Protein AF-A0A818GRH5-F1 (afdb_monomer_lite)

Sequence (156 aa):
MLREEGGYEYKKAIVNTIISIVEENPEAKEAGLAHLCEFIEDCEHTSLATRILHLLGREGPRTTTPAKYIRYIYNRVILENAPVRADKILFQFTFVFIKLLPNILVFLHRTTFDQYDEVRDGATFYYQLLKHSDKALNSAYILNSMNVSLYKGSNN

Foldseek 3Di:
DPPPPVVVVVVVVVLVVLLVCLVPPVVCVVVSLVVLLVCLLPDPDPVSNVVNLLVLLVCLVVDPCNVVSVVSNLNNLVPDDPVSSLVSLLNSLLSDDPVCLVVNLVSLVVQCPDPDPSSNVSSVVSNVQSVVPPPVSSNVVSVVSVVVVPPDPPDD

Secondary structure (DSSP, 8-state):
--SSHHHHHHHHHHHHHHHHHHHH-TTTHHHHHHHHHHHHHT---HHHHHHHHHHHHHHGGGSS-HHHHHHHHHHHHHTS-HHHHHHHHHHHHTT--GGGHHHHHHHHHHHTT-SSHHHHHHHHHHHHHHHT--HHHHHHHHHHHTTTTTS-----

Structure (mmCIF, N/CA/C/O backbone):
data_AF-A0A818GRH5-F1
#
_entry.id   AF-A0A818GRH5-F1
#
loop_
_atom_site.group_PDB
_atom_site.id
_atom_site.type_symbol
_atom_site.label_atom_id
_atom_site.label_alt_id
_atom_site.label_comp_id
_atom_site.label_asym_id
_atom_site.label_entity_id
_atom_site.label_seq_id
_atom_site.pdbx_PDB_ins_code
_atom_site.Cartn_x
_atom_site.Cartn_y
_atom_site.Cartn_z
_atom_site.occupancy
_atom_site.B_iso_or_equiv
_atom_site.auth_seq_id
_atom_site.auth_comp_id
_atom_site.auth_asym_id
_atom_site.auth_atom_id
_atom_site.pdbx_PDB_model_num
ATOM 1 N N . MET A 1 1 ? -3.799 -29.798 -15.503 1.00 43.66 1 MET A N 1
ATOM 2 C CA . MET A 1 1 ? -4.170 -28.501 -16.105 1.00 43.66 1 MET A CA 1
ATOM 3 C C . MET A 1 1 ? -5.472 -27.966 -15.479 1.00 43.66 1 MET A C 1
ATOM 5 O O . MET A 1 1 ? -6.422 -27.688 -16.182 1.00 43.66 1 MET A O 1
ATOM 9 N N . LEU A 1 2 ? -5.519 -27.848 -14.141 1.00 42.50 2 LEU A N 1
ATOM 10 C CA . LEU A 1 2 ? -6.660 -27.340 -13.339 1.00 42.50 2 LEU A CA 1
ATOM 11 C C . LEU A 1 2 ? -6.175 -26.423 -12.190 1.00 42.50 2 LEU A C 1
ATOM 13 O O . LEU A 1 2 ? -6.890 -26.192 -11.223 1.00 42.50 2 LEU A O 1
ATOM 17 N N . ARG A 1 3 ? -4.912 -25.972 -12.233 1.00 53.25 3 ARG A N 1
ATOM 18 C CA . ARG A 1 3 ? -4.250 -25.341 -11.079 1.00 53.25 3 ARG A CA 1
ATOM 19 C C . ARG A 1 3 ? -4.248 -23.812 -11.090 1.00 53.25 3 ARG A C 1
ATOM 21 O O . ARG A 1 3 ? -4.030 -23.247 -10.030 1.00 53.25 3 ARG A O 1
ATOM 28 N N . GLU A 1 4 ? -4.522 -23.153 -12.215 1.00 54.81 4 GLU A N 1
ATOM 29 C CA . GLU A 1 4 ? -4.290 -21.701 -12.315 1.00 54.81 4 GLU A CA 1
ATOM 30 C C . GLU A 1 4 ? -5.570 -20.857 -12.418 1.00 54.81 4 GLU A C 1
ATOM 32 O O . GLU A 1 4 ? -5.660 -19.824 -11.762 1.00 54.81 4 GLU A O 1
ATOM 37 N N . GLU A 1 5 ? -6.614 -21.309 -13.121 1.00 51.78 5 GLU A N 1
ATOM 38 C CA . GLU A 1 5 ? -7.819 -20.478 -13.322 1.00 51.78 5 GLU A CA 1
ATOM 39 C C . GLU A 1 5 ? -8.780 -20.456 -12.117 1.00 51.78 5 GLU A C 1
ATOM 41 O O . GLU A 1 5 ? -9.392 -19.428 -11.832 1.00 51.78 5 GLU A O 1
ATOM 46 N N . GLY A 1 6 ? -8.880 -21.545 -11.344 1.00 60.69 6 GLY A N 1
ATOM 47 C CA . GLY A 1 6 ? -9.764 -21.597 -10.166 1.00 60.69 6 GLY A CA 1
ATOM 48 C C . GLY A 1 6 ? -9.215 -20.868 -8.934 1.00 60.69 6 GLY A C 1
ATOM 49 O O . GLY A 1 6 ? -9.979 -20.379 -8.102 1.00 60.69 6 GLY A O 1
ATOM 50 N N . GLY A 1 7 ? -7.888 -20.769 -8.817 1.00 79.69 7 GLY A N 1
ATOM 51 C CA . GLY A 1 7 ? -7.232 -20.143 -7.668 1.00 79.69 7 GLY A CA 1
ATOM 52 C C . GLY A 1 7 ? -7.423 -18.629 -7.638 1.00 79.69 7 GLY A C 1
ATOM 53 O O . GLY A 1 7 ? -7.678 -18.068 -6.572 1.00 79.69 7 GLY A O 1
ATOM 54 N N . TYR A 1 8 ? -7.355 -17.976 -8.802 1.00 86.94 8 TYR A N 1
ATOM 55 C CA . TYR A 1 8 ? -7.490 -16.526 -8.895 1.00 86.94 8 TYR A CA 1
ATOM 56 C C . TYR A 1 8 ? -8.889 -16.048 -8.498 1.00 86.94 8 TYR A C 1
ATOM 58 O O . TYR A 1 8 ? -9.004 -15.213 -7.604 1.00 86.94 8 TYR A O 1
ATOM 66 N N . GLU A 1 9 ? -9.952 -16.580 -9.112 1.00 89.56 9 GLU A N 1
ATOM 67 C CA . GLU A 1 9 ? -11.321 -16.127 -8.819 1.00 89.56 9 GLU A CA 1
ATOM 68 C C . GLU A 1 9 ? -11.731 -16.436 -7.373 1.00 89.56 9 GLU A C 1
ATOM 70 O O . GLU A 1 9 ? -12.376 -15.611 -6.726 1.00 89.56 9 GLU A O 1
ATOM 75 N N . TYR A 1 10 ? -11.270 -17.558 -6.811 1.00 89.56 10 TYR A N 1
ATOM 76 C CA . TYR A 1 10 ? -11.466 -17.869 -5.395 1.00 89.56 10 TYR A CA 1
ATOM 77 C C . TYR A 1 10 ? -10.757 -16.864 -4.472 1.00 89.56 10 TYR A C 1
ATOM 79 O O . TYR A 1 10 ? -11.380 -16.274 -3.587 1.00 89.56 10 TYR A O 1
ATOM 87 N N . LYS A 1 11 ? -9.463 -16.600 -4.705 1.00 91.38 11 LYS A N 1
ATOM 88 C CA . LYS A 1 11 ? -8.690 -15.601 -3.946 1.00 91.38 11 LYS A CA 1
ATOM 89 C C . LYS A 1 11 ? -9.289 -14.200 -4.087 1.00 91.38 11 LYS A C 1
ATOM 91 O O . LYS A 1 11 ? -9.385 -13.462 -3.111 1.00 91.38 11 LYS A O 1
ATOM 96 N N . LYS A 1 12 ? -9.730 -13.838 -5.289 1.00 93.31 12 LYS A N 1
ATOM 97 C CA . LYS A 1 12 ? -10.398 -12.569 -5.590 1.00 93.31 12 LYS A CA 1
ATOM 98 C C . LYS A 1 12 ? -11.710 -12.428 -4.829 1.00 93.31 12 LYS A C 1
ATOM 100 O O . LYS A 1 12 ? -11.963 -11.351 -4.296 1.00 93.31 12 LYS A O 1
ATOM 105 N N . ALA A 1 13 ? -12.516 -13.487 -4.745 1.00 94.06 13 ALA A N 1
ATOM 106 C CA . ALA A 1 13 ? -13.733 -13.486 -3.941 1.00 94.06 13 ALA A CA 1
ATOM 107 C C . ALA A 1 13 ? -13.415 -13.216 -2.463 1.00 94.06 13 ALA A C 1
ATOM 109 O O . ALA A 1 13 ? -13.996 -12.301 -1.890 1.00 94.06 13 ALA A O 1
ATOM 110 N N . ILE A 1 14 ? -12.422 -13.909 -1.889 1.00 92.75 14 ILE A N 1
ATOM 111 C CA . ILE A 1 14 ? -11.974 -13.684 -0.502 1.00 92.75 14 ILE A CA 1
ATOM 112 C C . ILE A 1 14 ? -11.548 -12.230 -0.288 1.00 92.75 14 ILE A C 1
ATOM 114 O O . ILE A 1 14 ? -12.037 -11.570 0.627 1.00 92.75 14 ILE A O 1
ATOM 118 N N . VAL A 1 15 ? -10.657 -11.717 -1.142 1.00 94.38 15 VAL A N 1
ATOM 119 C CA . VAL A 1 15 ? -10.154 -10.341 -1.033 1.00 94.38 15 VAL A CA 1
ATOM 120 C C . VAL A 1 15 ? -11.305 -9.343 -1.116 1.00 94.38 15 VAL A C 1
ATOM 122 O O . VAL A 1 15 ? -11.388 -8.449 -0.281 1.00 94.38 15 VAL A O 1
ATOM 125 N N . ASN A 1 16 ? -12.224 -9.508 -2.069 1.00 94.12 16 ASN A N 1
ATOM 126 C CA . ASN A 1 16 ? -13.378 -8.622 -2.204 1.00 94.12 16 ASN A CA 1
ATOM 127 C C . ASN A 1 16 ? -14.276 -8.661 -0.966 1.00 94.12 16 ASN A C 1
ATOM 129 O O . ASN A 1 16 ? -14.673 -7.606 -0.486 1.00 94.12 16 ASN A O 1
ATOM 133 N N . THR A 1 17 ? -14.551 -9.847 -0.422 1.00 95.44 17 THR A N 1
ATOM 134 C CA . THR A 1 17 ? -15.355 -9.991 0.795 1.00 95.44 17 THR A CA 1
ATOM 135 C C . THR A 1 17 ? -14.695 -9.305 1.990 1.00 95.44 17 THR A C 1
ATOM 137 O O . THR A 1 17 ? -15.367 -8.567 2.705 1.00 95.44 17 THR A O 1
ATOM 140 N N . ILE A 1 18 ? -13.385 -9.484 2.194 1.00 95.38 18 ILE A N 1
ATOM 141 C CA . ILE A 1 18 ? -12.669 -8.817 3.293 1.00 95.38 18 ILE A CA 1
ATOM 142 C C . ILE A 1 18 ? -12.690 -7.296 3.108 1.00 95.38 18 ILE A C 1
ATOM 144 O O . ILE A 1 18 ? -12.929 -6.575 4.074 1.00 95.38 18 ILE A O 1
ATOM 148 N N . ILE A 1 19 ? -12.484 -6.802 1.881 1.00 93.44 19 ILE A N 1
ATOM 149 C CA . ILE A 1 19 ? -12.569 -5.366 1.576 1.00 93.44 19 ILE A CA 1
ATOM 150 C C . ILE A 1 19 ? -13.957 -4.825 1.945 1.00 93.44 19 ILE A C 1
ATOM 152 O O . ILE A 1 19 ? -14.029 -3.843 2.679 1.00 93.44 19 ILE A O 1
ATOM 156 N N . SER A 1 20 ? -15.038 -5.484 1.515 1.00 94.56 20 SER A N 1
ATOM 157 C CA . SER A 1 20 ? -16.408 -5.073 1.852 1.00 94.56 20 SER A CA 1
ATOM 158 C C . SER A 1 20 ? -16.639 -5.026 3.365 1.00 94.56 20 SER A C 1
ATOM 160 O O . SER A 1 20 ? -17.156 -4.037 3.874 1.00 94.56 20 SER A O 1
ATOM 162 N N . ILE A 1 21 ? -16.172 -6.035 4.109 1.00 94.19 21 ILE A N 1
ATOM 163 C CA . ILE A 1 21 ? -16.280 -6.062 5.578 1.00 94.19 21 ILE A CA 1
ATOM 164 C C . ILE A 1 21 ? -15.539 -4.877 6.213 1.00 94.19 21 ILE A C 1
ATOM 166 O O . ILE A 1 21 ? -16.067 -4.232 7.115 1.00 94.19 21 ILE A O 1
ATOM 170 N N . VAL A 1 22 ? -14.323 -4.576 5.750 1.00 92.56 22 VAL A N 1
ATOM 171 C CA . VAL A 1 22 ? -13.501 -3.468 6.269 1.00 92.56 22 VAL A CA 1
ATOM 172 C C . VAL A 1 22 ? -14.129 -2.100 5.984 1.00 92.56 22 VAL A C 1
ATOM 174 O O . VAL A 1 22 ? -13.980 -1.172 6.786 1.00 92.56 22 VAL A O 1
ATOM 177 N N . GLU A 1 23 ? -14.793 -1.953 4.838 1.00 88.88 23 GLU A N 1
ATOM 178 C CA . GLU A 1 23 ? -15.451 -0.710 4.430 1.00 88.88 23 GLU A CA 1
ATOM 179 C C . GLU A 1 23 ? -16.774 -0.480 5.172 1.00 88.88 23 GLU A C 1
ATOM 181 O O . GLU A 1 23 ? -17.056 0.652 5.566 1.00 88.88 23 GLU A O 1
ATOM 186 N N . GLU A 1 24 ? -17.553 -1.537 5.407 1.00 92.06 24 GLU A N 1
ATOM 187 C CA . GLU A 1 24 ? -18.878 -1.457 6.035 1.00 92.06 24 GLU A CA 1
ATOM 188 C C . GLU A 1 24 ? -18.830 -1.513 7.568 1.00 92.06 24 GLU A C 1
ATOM 190 O O . GLU A 1 24 ? -19.702 -0.949 8.231 1.00 92.06 24 GLU A O 1
ATOM 195 N N . ASN A 1 25 ? -17.817 -2.166 8.151 1.00 92.06 25 ASN A N 1
ATOM 196 C CA . ASN A 1 25 ? -17.733 -2.396 9.590 1.00 92.06 25 ASN A CA 1
ATOM 197 C C . ASN A 1 25 ? -16.431 -1.837 10.208 1.00 92.06 25 ASN A C 1
ATOM 199 O O . ASN A 1 25 ? -15.370 -2.465 10.124 1.00 92.06 25 ASN A O 1
ATOM 203 N N . PRO A 1 26 ? -16.502 -0.687 10.911 1.00 87.62 26 PRO A N 1
ATOM 204 C CA . PRO A 1 26 ? -15.358 -0.101 11.606 1.00 87.62 26 PRO A CA 1
ATOM 205 C C . PRO A 1 26 ? -14.723 -1.006 12.671 1.00 87.62 26 PRO A C 1
ATOM 207 O O . PRO A 1 26 ? -13.512 -0.934 12.863 1.00 87.62 26 PRO A O 1
ATOM 210 N N . GLU A 1 27 ? -15.500 -1.860 13.344 1.00 90.06 27 GLU A N 1
ATOM 211 C CA . GLU A 1 27 ? -14.998 -2.755 14.398 1.00 90.06 27 GLU A CA 1
ATOM 212 C C . GLU A 1 27 ? -14.141 -3.888 13.818 1.00 90.06 27 GLU A C 1
ATOM 214 O O . GLU A 1 27 ? -13.155 -4.306 14.422 1.00 90.06 27 GLU A O 1
ATOM 219 N N . ALA A 1 28 ? -14.471 -4.343 12.607 1.00 91.44 28 ALA A N 1
ATOM 220 C CA . ALA A 1 28 ? -13.726 -5.380 11.897 1.00 91.44 28 ALA A CA 1
ATOM 221 C C . ALA A 1 28 ? -12.509 -4.837 11.124 1.00 91.44 28 ALA A C 1
ATOM 223 O O . ALA A 1 28 ? -11.723 -5.618 10.583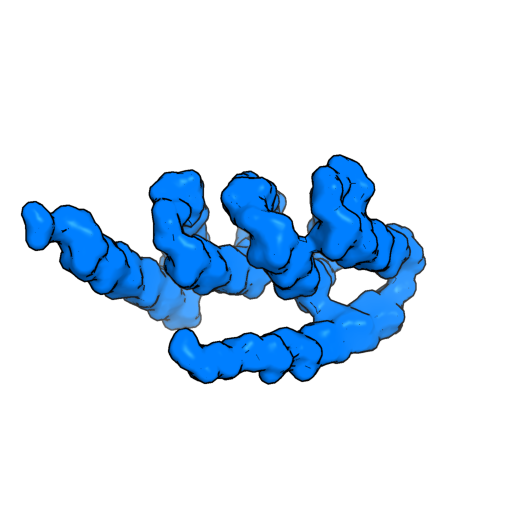 1.00 91.44 28 ALA A O 1
ATOM 224 N N . LYS A 1 29 ? -12.327 -3.509 11.067 1.00 90.25 29 LYS A N 1
ATOM 225 C CA . LYS A 1 29 ? -11.330 -2.844 10.216 1.00 90.25 29 LYS A CA 1
ATOM 226 C C . LYS A 1 29 ? -9.901 -3.306 10.486 1.00 90.25 29 LYS A C 1
ATOM 228 O O . LYS A 1 29 ? -9.214 -3.718 9.559 1.00 90.25 29 LYS A O 1
ATOM 233 N N . GLU A 1 30 ? -9.451 -3.262 11.738 1.00 90.38 30 GLU A N 1
ATOM 234 C CA . GLU A 1 30 ? -8.072 -3.645 12.089 1.00 90.38 30 GLU A CA 1
ATOM 235 C C . GLU A 1 30 ? -7.808 -5.133 11.800 1.00 90.38 30 GLU A C 1
ATOM 237 O O . GLU A 1 30 ? -6.756 -5.482 11.267 1.00 90.38 30 GLU A O 1
ATOM 242 N N . ALA A 1 31 ? -8.780 -6.009 12.075 1.00 92.88 31 ALA A N 1
ATOM 243 C CA . ALA A 1 31 ? -8.659 -7.441 11.800 1.00 92.88 31 ALA A CA 1
ATOM 244 C C . ALA A 1 31 ? -8.610 -7.736 10.291 1.00 92.88 31 ALA A C 1
ATOM 246 O O . ALA A 1 31 ? -7.749 -8.483 9.826 1.00 92.88 31 ALA A O 1
ATOM 247 N N . GLY A 1 32 ? -9.491 -7.110 9.506 1.00 94.56 32 GLY A N 1
ATOM 248 C CA . GLY A 1 32 ? -9.514 -7.283 8.056 1.00 94.56 32 GLY A CA 1
ATOM 249 C C . GLY A 1 32 ? -8.258 -6.731 7.379 1.00 94.56 32 GLY A C 1
ATOM 250 O O . GLY A 1 32 ? -7.679 -7.401 6.526 1.00 94.56 32 GLY A O 1
ATOM 251 N N . LEU A 1 33 ? -7.774 -5.555 7.796 1.00 93.00 33 LEU A N 1
ATOM 252 C CA . LEU A 1 33 ? -6.518 -4.997 7.284 1.00 93.00 33 LEU A CA 1
ATOM 253 C C . LEU A 1 33 ? -5.311 -5.877 7.646 1.00 93.00 33 LEU A C 1
ATOM 255 O O . LEU A 1 33 ? -4.416 -6.034 6.818 1.00 93.00 33 LEU A O 1
ATOM 259 N N . ALA A 1 34 ? -5.284 -6.480 8.839 1.00 92.62 34 ALA A N 1
ATOM 260 C CA . ALA A 1 34 ? -4.233 -7.420 9.224 1.00 92.62 34 ALA A CA 1
ATOM 261 C C . ALA A 1 34 ? -4.208 -8.666 8.322 1.00 92.62 34 ALA A C 1
ATOM 263 O O . ALA A 1 34 ? -3.148 -8.998 7.795 1.00 92.62 34 ALA A O 1
ATOM 264 N N . HIS A 1 35 ? -5.363 -9.287 8.060 1.00 93.94 35 HIS A N 1
ATOM 265 C CA . HIS A 1 35 ? -5.447 -10.426 7.139 1.00 93.94 35 HIS A CA 1
ATOM 266 C C . HIS A 1 35 ? -5.039 -10.067 5.708 1.00 93.94 35 HIS A C 1
ATOM 268 O O . HIS A 1 35 ? -4.382 -10.853 5.030 1.00 93.94 35 HIS A O 1
ATOM 274 N N . LEU A 1 36 ? -5.398 -8.871 5.240 1.00 94.00 36 LEU A N 1
ATOM 275 C CA . LEU A 1 36 ? -4.979 -8.398 3.923 1.00 94.00 36 LEU A CA 1
ATOM 276 C C . LEU A 1 36 ? -3.468 -8.144 3.846 1.00 94.00 36 LEU A C 1
ATOM 278 O O . LEU A 1 36 ? -2.875 -8.401 2.801 1.00 94.00 36 LEU A O 1
ATOM 282 N N . CYS A 1 37 ? -2.839 -7.672 4.925 1.00 92.19 37 CYS A N 1
ATOM 283 C CA . CYS A 1 37 ? -1.384 -7.537 4.993 1.00 92.19 37 CYS A CA 1
ATOM 284 C C . CYS A 1 37 ? -0.686 -8.894 4.864 1.00 92.19 37 CYS A C 1
ATOM 286 O O . CYS A 1 37 ? 0.202 -9.019 4.029 1.00 92.19 37 CYS A O 1
ATOM 288 N N . GLU A 1 38 ? -1.126 -9.903 5.618 1.00 91.56 38 GLU A N 1
ATOM 289 C CA . GLU A 1 38 ? -0.594 -11.271 5.514 1.00 91.56 38 GLU A CA 1
ATOM 290 C C . GLU A 1 38 ? -0.799 -11.835 4.101 1.00 91.56 38 GLU A C 1
ATOM 292 O O . GLU A 1 38 ? 0.114 -12.395 3.503 1.00 91.56 38 GLU A O 1
ATOM 297 N N . PHE A 1 39 ? -1.980 -11.614 3.514 1.00 91.06 39 PHE A N 1
ATOM 298 C CA . PHE A 1 39 ? -2.289 -12.085 2.166 1.00 91.06 39 PHE A CA 1
ATOM 299 C C . PHE A 1 39 ? -1.336 -11.517 1.104 1.00 91.06 39 PHE A C 1
ATOM 301 O O . PHE A 1 39 ? -0.979 -12.231 0.167 1.00 91.06 39 PHE A O 1
ATOM 308 N N . ILE A 1 40 ? -0.939 -10.239 1.198 1.00 88.62 40 ILE A N 1
ATOM 309 C CA . ILE A 1 40 ? -0.082 -9.629 0.168 1.00 88.62 40 ILE A CA 1
ATOM 310 C C . ILE A 1 40 ? 1.380 -10.058 0.240 1.00 88.62 40 ILE A C 1
ATOM 312 O O . ILE A 1 40 ? 2.067 -9.886 -0.769 1.00 88.62 40 ILE A O 1
ATOM 316 N N . GLU A 1 41 ? 1.849 -10.591 1.372 1.00 87.06 41 GLU A N 1
ATOM 317 C CA . GLU A 1 41 ? 3.240 -11.038 1.540 1.00 87.06 41 GLU A CA 1
ATOM 318 C C . GLU A 1 41 ? 3.598 -12.131 0.525 1.00 87.06 41 GLU A C 1
ATOM 320 O O . GLU A 1 41 ? 4.619 -12.020 -0.151 1.00 87.06 41 GLU A O 1
ATOM 325 N N . ASP A 1 42 ? 2.691 -13.091 0.323 1.00 83.25 42 ASP A N 1
ATOM 326 C CA . ASP A 1 42 ? 2.871 -14.232 -0.583 1.00 83.25 42 ASP A CA 1
ATOM 327 C C . ASP A 1 42 ? 1.997 -14.140 -1.854 1.00 83.25 42 ASP A C 1
ATOM 329 O O . ASP A 1 42 ? 1.774 -15.124 -2.565 1.00 83.25 42 ASP A O 1
ATOM 333 N N . CYS A 1 43 ? 1.446 -12.958 -2.163 1.00 84.94 43 CYS A N 1
ATOM 334 C CA . CYS A 1 43 ? 0.527 -12.809 -3.292 1.00 84.94 43 CYS A CA 1
ATOM 335 C C . CYS A 1 43 ? 1.254 -12.771 -4.647 1.00 84.94 43 CYS A C 1
ATOM 337 O O . CYS A 1 43 ? 1.871 -11.766 -5.020 1.00 84.94 43 CYS A O 1
ATOM 339 N N . GLU A 1 44 ? 1.063 -13.835 -5.429 1.00 84.94 44 GLU A N 1
ATOM 340 C CA . GLU A 1 44 ? 1.533 -13.976 -6.816 1.00 84.94 44 GLU A CA 1
ATOM 341 C C . GLU A 1 44 ? 0.722 -13.154 -7.841 1.00 84.94 44 GLU A C 1
ATOM 343 O O . GLU A 1 44 ? 1.181 -12.905 -8.953 1.00 84.94 44 GLU A O 1
ATOM 348 N N . HIS A 1 45 ? -0.486 -12.704 -7.484 1.00 86.62 45 HIS A N 1
ATOM 349 C CA . HIS A 1 45 ? -1.383 -12.004 -8.406 1.00 86.62 45 HIS A CA 1
ATOM 350 C C . HIS A 1 45 ? -1.252 -10.481 -8.278 1.00 86.62 45 HIS A C 1
ATOM 352 O O . HIS A 1 45 ? -1.842 -9.864 -7.386 1.00 86.62 45 HIS A O 1
ATOM 358 N N . THR A 1 46 ? -0.554 -9.847 -9.224 1.00 81.94 46 THR A N 1
ATOM 359 C CA . THR A 1 46 ? -0.313 -8.391 -9.233 1.00 81.94 46 THR A CA 1
ATOM 360 C C . THR A 1 46 ? -1.599 -7.563 -9.155 1.00 81.94 46 THR A C 1
ATOM 362 O O . THR A 1 46 ? -1.630 -6.544 -8.468 1.00 81.94 46 THR A O 1
ATOM 365 N N . SER A 1 47 ? -2.687 -7.996 -9.803 1.00 84.06 47 SER A N 1
ATOM 366 C CA . SER A 1 47 ? -3.972 -7.278 -9.773 1.00 84.06 47 SER A CA 1
ATOM 367 C C . SER A 1 47 ? -4.609 -7.253 -8.376 1.00 84.06 47 SER A C 1
ATOM 369 O O . SER A 1 47 ? -5.095 -6.206 -7.946 1.00 84.06 47 SER A O 1
ATOM 371 N N . LEU A 1 48 ? -4.552 -8.366 -7.633 1.00 88.44 48 LEU A N 1
ATOM 372 C CA . LEU A 1 48 ? -5.039 -8.432 -6.250 1.00 88.44 48 LEU A CA 1
ATOM 373 C C . LEU A 1 48 ? -4.133 -7.638 -5.312 1.00 88.44 48 LEU A C 1
ATOM 375 O O . LEU A 1 48 ? -4.630 -6.835 -4.524 1.00 88.44 48 LEU A O 1
ATOM 379 N N . ALA A 1 49 ? -2.812 -7.793 -5.448 1.00 86.19 49 ALA A N 1
ATOM 380 C CA . ALA A 1 49 ? -1.844 -7.049 -4.650 1.00 86.19 49 ALA A CA 1
ATOM 381 C C . ALA A 1 49 ? -2.030 -5.533 -4.812 1.00 86.19 49 ALA A C 1
ATOM 383 O O . ALA A 1 49 ? -2.093 -4.810 -3.824 1.00 86.19 49 ALA A O 1
ATOM 384 N N . THR A 1 50 ? -2.192 -5.037 -6.043 1.00 82.06 50 THR A N 1
ATOM 385 C CA . THR A 1 50 ? -2.442 -3.610 -6.310 1.00 82.06 50 THR A CA 1
ATOM 386 C C . THR A 1 50 ? -3.718 -3.111 -5.635 1.00 82.06 50 THR A C 1
ATOM 388 O O . THR A 1 50 ? -3.707 -2.048 -5.015 1.00 82.06 50 THR A O 1
ATOM 391 N N . ARG A 1 51 ? -4.805 -3.885 -5.697 1.00 84.69 51 ARG A N 1
ATOM 392 C CA . ARG A 1 51 ? -6.078 -3.517 -5.068 1.00 84.69 51 ARG A CA 1
ATOM 393 C C . ARG A 1 51 ? -5.971 -3.455 -3.543 1.00 84.69 51 ARG A C 1
ATOM 395 O O . ARG A 1 51 ? -6.483 -2.520 -2.933 1.00 84.69 51 ARG A O 1
ATOM 402 N N . ILE A 1 52 ? -5.260 -4.402 -2.935 1.00 89.12 52 ILE A N 1
ATOM 403 C CA . ILE A 1 52 ? -5.019 -4.399 -1.489 1.00 89.12 52 ILE A CA 1
ATOM 404 C C . ILE A 1 52 ? -4.119 -3.226 -1.094 1.00 89.12 52 ILE A C 1
ATOM 406 O O . ILE A 1 52 ? -4.449 -2.502 -0.162 1.00 89.12 52 ILE A O 1
ATOM 410 N N . LEU A 1 53 ? -3.032 -2.973 -1.828 1.00 84.56 53 LEU A N 1
ATOM 411 C CA . LEU A 1 53 ? -2.142 -1.833 -1.577 1.00 84.56 53 LEU A CA 1
ATOM 412 C C . LEU A 1 53 ? -2.885 -0.494 -1.636 1.00 84.56 53 LEU A C 1
ATOM 414 O O . LEU A 1 53 ? -2.590 0.404 -0.850 1.00 84.56 53 LEU A O 1
ATOM 418 N N . HIS A 1 54 ? -3.859 -0.358 -2.536 1.00 79.94 54 HIS A N 1
ATOM 419 C CA . HIS A 1 54 ? -4.716 0.823 -2.598 1.00 79.94 54 HIS A CA 1
ATOM 420 C C . HIS A 1 54 ? -5.550 0.988 -1.318 1.00 79.94 54 HIS A C 1
ATOM 422 O O . HIS A 1 54 ? -5.563 2.067 -0.725 1.00 79.94 54 HIS A O 1
ATOM 428 N N . LEU A 1 55 ? -6.201 -0.085 -0.849 1.00 85.94 55 LEU A N 1
ATOM 429 C CA . LEU A 1 55 ? -6.963 -0.050 0.402 1.00 85.94 55 LEU A CA 1
ATOM 430 C C . LEU A 1 55 ? -6.058 0.252 1.607 1.00 85.94 55 LEU A C 1
ATOM 432 O O . LEU A 1 55 ? -6.398 1.106 2.424 1.00 85.94 55 LEU A O 1
ATOM 436 N N . LEU A 1 56 ? -4.897 -0.403 1.704 1.00 85.31 56 LEU A N 1
ATOM 437 C CA . LEU A 1 56 ? -3.930 -0.182 2.783 1.00 85.31 56 LEU A CA 1
ATOM 438 C C . LEU A 1 56 ? -3.401 1.258 2.788 1.00 85.31 56 LEU A C 1
ATOM 440 O O . LEU A 1 56 ? -3.253 1.840 3.858 1.00 85.31 56 LEU A O 1
ATOM 444 N N . GLY A 1 57 ? -3.161 1.852 1.617 1.00 77.38 57 GLY A N 1
ATOM 445 C CA . GLY A 1 57 ? -2.765 3.258 1.499 1.00 77.38 57 GLY A CA 1
ATOM 446 C C . GLY A 1 57 ? -3.846 4.226 1.989 1.00 77.38 57 GLY A C 1
ATOM 447 O O . GLY A 1 57 ? -3.536 5.236 2.619 1.00 77.38 57 GLY A O 1
ATOM 448 N N . ARG A 1 58 ? -5.124 3.893 1.765 1.00 79.19 58 ARG A N 1
ATOM 449 C CA . ARG A 1 58 ? -6.271 4.719 2.173 1.00 79.19 58 ARG A CA 1
ATOM 450 C C . ARG A 1 58 ? -6.628 4.573 3.655 1.00 79.19 58 ARG A C 1
ATOM 452 O O . ARG A 1 58 ? -6.879 5.570 4.332 1.00 79.19 58 ARG A O 1
ATOM 459 N N . GLU A 1 59 ? -6.682 3.341 4.157 1.00 83.50 59 GLU A N 1
ATOM 460 C CA . GLU A 1 59 ? -7.162 3.031 5.511 1.00 83.50 59 GLU A CA 1
ATOM 461 C C . GLU A 1 59 ? -6.027 2.881 6.530 1.00 83.50 59 GLU A C 1
ATOM 463 O O . GLU A 1 59 ? -6.187 3.285 7.680 1.00 83.50 59 GLU A O 1
ATOM 468 N N . GLY A 1 60 ? -4.859 2.377 6.121 1.00 82.75 60 GLY A N 1
ATOM 469 C CA . GLY A 1 60 ? -3.698 2.150 6.989 1.00 82.75 60 GLY A CA 1
ATOM 470 C C . GLY A 1 60 ? -3.275 3.377 7.810 1.00 82.75 60 GLY A C 1
ATOM 471 O O . GLY A 1 60 ? -3.050 3.232 9.011 1.00 82.75 60 GLY A O 1
ATOM 472 N N . PRO A 1 61 ? -3.238 4.605 7.251 1.00 78.12 61 PRO A N 1
ATOM 473 C CA . PRO A 1 61 ? -2.918 5.816 8.014 1.00 78.12 61 PRO A CA 1
ATOM 474 C C . PRO A 1 61 ? -3.932 6.185 9.107 1.00 78.12 61 PRO A C 1
ATOM 476 O O . PRO A 1 61 ? -3.596 6.948 10.011 1.00 78.12 61 PRO A O 1
ATOM 479 N N . ARG A 1 62 ? -5.170 5.682 9.017 1.00 79.81 62 ARG A N 1
ATOM 480 C CA . ARG A 1 62 ? -6.268 5.960 9.962 1.00 79.81 62 ARG A CA 1
ATOM 481 C C . ARG A 1 62 ? -6.319 4.966 11.124 1.00 79.81 62 ARG A C 1
ATOM 483 O O . ARG A 1 62 ? -7.113 5.150 12.041 1.00 79.81 62 ARG A O 1
ATOM 490 N N . THR A 1 63 ? -5.500 3.920 11.069 1.00 82.88 63 THR A N 1
ATOM 491 C CA . THR A 1 63 ? -5.404 2.892 12.109 1.00 82.88 63 THR A CA 1
ATOM 492 C C . THR A 1 63 ? -4.635 3.384 13.330 1.00 82.88 63 THR A C 1
ATOM 494 O O . THR A 1 63 ? -3.977 4.427 13.317 1.00 82.88 63 THR A O 1
ATOM 497 N N . THR A 1 64 ? -4.680 2.591 14.395 1.00 83.69 64 THR A N 1
ATOM 498 C CA . THR A 1 64 ? -3.899 2.834 15.616 1.00 83.69 64 THR A CA 1
ATOM 499 C C . THR A 1 64 ? -2.389 2.668 15.401 1.00 83.69 64 THR A C 1
ATOM 501 O O . THR A 1 64 ? -1.591 3.285 16.107 1.00 83.69 64 THR A O 1
ATOM 504 N N . THR A 1 65 ? -1.979 1.866 14.408 1.00 83.25 65 THR A N 1
ATOM 505 C CA . THR A 1 65 ? -0.575 1.487 14.158 1.00 83.25 65 THR A CA 1
ATOM 506 C C . THR A 1 65 ? -0.136 1.711 12.697 1.00 83.25 65 THR A C 1
ATOM 508 O O . THR A 1 65 ? 0.343 0.797 12.021 1.00 83.25 65 THR A O 1
ATOM 511 N N . PRO A 1 66 ? -0.191 2.955 12.184 1.00 81.00 66 PRO A N 1
ATOM 512 C CA . PRO A 1 66 ? 0.013 3.259 10.762 1.00 81.00 66 PRO A CA 1
ATOM 513 C C . PRO A 1 66 ? 1.406 2.889 10.219 1.00 81.00 66 PRO A C 1
ATOM 515 O O . PRO A 1 66 ? 1.560 2.577 9.038 1.00 81.00 66 PRO A O 1
ATOM 518 N N . ALA A 1 67 ? 2.436 2.874 11.073 1.00 80.75 67 ALA A N 1
ATOM 519 C CA . ALA A 1 67 ? 3.795 2.493 10.682 1.00 80.75 67 ALA A CA 1
ATOM 520 C C . ALA A 1 67 ? 3.903 1.027 10.212 1.00 80.75 67 ALA A C 1
ATOM 522 O O . ALA A 1 67 ? 4.703 0.730 9.324 1.00 80.75 67 ALA A O 1
ATOM 523 N N . LYS A 1 68 ? 3.083 0.119 10.769 1.00 84.81 68 LYS A N 1
ATOM 524 C CA . LYS A 1 68 ? 3.033 -1.298 10.370 1.00 84.81 68 LYS A CA 1
ATOM 525 C C . LYS A 1 68 ? 2.592 -1.430 8.910 1.00 84.81 68 LYS A C 1
ATOM 527 O O . LYS A 1 68 ? 3.253 -2.105 8.127 1.00 84.81 68 LYS A O 1
ATOM 532 N N . TYR A 1 69 ? 1.527 -0.728 8.529 1.00 83.88 69 TYR A N 1
ATOM 533 C CA . TYR A 1 69 ? 0.966 -0.773 7.177 1.00 83.88 69 TYR A CA 1
ATOM 534 C C . TYR A 1 69 ? 1.915 -0.190 6.123 1.00 83.88 69 TYR A C 1
ATOM 536 O O . TYR A 1 69 ? 2.069 -0.772 5.052 1.00 83.88 69 TYR A O 1
ATOM 544 N N . ILE A 1 70 ? 2.644 0.885 6.451 1.00 78.81 70 ILE A N 1
ATOM 545 C CA . ILE A 1 70 ? 3.692 1.430 5.568 1.00 78.81 70 ILE A CA 1
ATOM 546 C C . ILE A 1 70 ? 4.765 0.380 5.267 1.00 78.81 70 ILE A C 1
ATOM 548 O O . ILE A 1 70 ? 5.204 0.263 4.125 1.00 78.81 70 ILE A O 1
ATOM 552 N N . ARG A 1 71 ? 5.185 -0.400 6.271 1.00 81.75 71 ARG A N 1
ATOM 553 C CA . ARG A 1 71 ? 6.196 -1.447 6.080 1.00 81.75 71 ARG A CA 1
ATOM 554 C C . ARG A 1 71 ? 5.717 -2.532 5.115 1.00 81.75 71 ARG A C 1
ATOM 556 O O . ARG A 1 71 ? 6.493 -2.939 4.256 1.00 81.75 71 ARG A O 1
ATOM 563 N N . TYR A 1 72 ? 4.462 -2.966 5.221 1.00 84.69 72 TYR A N 1
ATOM 564 C CA . TYR A 1 72 ? 3.888 -3.940 4.286 1.00 84.69 72 TYR A CA 1
ATOM 565 C C . TYR A 1 72 ? 3.819 -3.411 2.858 1.00 84.69 72 TYR A C 1
ATOM 567 O O . TYR A 1 72 ? 4.251 -4.091 1.928 1.00 84.69 72 TYR A O 1
ATOM 575 N N . ILE A 1 73 ? 3.348 -2.172 2.694 1.00 81.81 73 ILE A N 1
ATOM 576 C CA . ILE A 1 73 ? 3.304 -1.501 1.392 1.00 81.81 73 ILE A CA 1
ATOM 577 C C . ILE A 1 73 ? 4.713 -1.438 0.791 1.00 81.81 73 ILE A C 1
ATOM 579 O O . ILE A 1 73 ? 4.913 -1.861 -0.345 1.00 81.81 73 ILE A O 1
ATOM 583 N N . TYR A 1 74 ? 5.702 -0.985 1.567 1.00 78.69 74 TYR A N 1
ATOM 584 C CA . TYR A 1 74 ? 7.100 -0.905 1.142 1.00 78.69 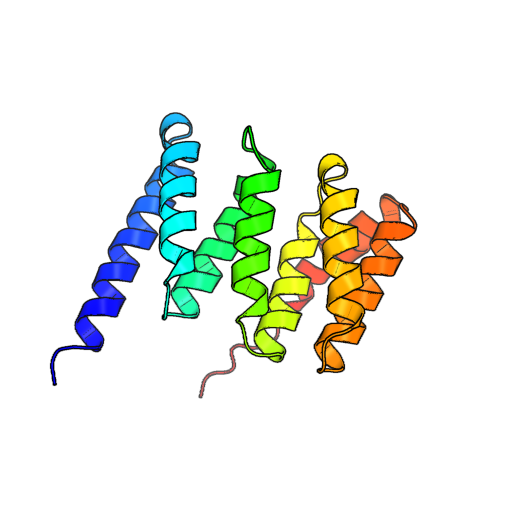74 TYR A CA 1
ATOM 585 C C . TYR A 1 74 ? 7.649 -2.258 0.687 1.00 78.69 74 TYR A C 1
ATOM 587 O O . TYR A 1 74 ? 8.140 -2.380 -0.436 1.00 78.69 74 TYR A O 1
ATOM 595 N N . ASN A 1 75 ? 7.523 -3.277 1.539 1.00 83.25 75 ASN A N 1
ATOM 596 C CA . ASN A 1 75 ? 8.025 -4.616 1.255 1.00 83.25 75 ASN A CA 1
ATOM 597 C C . ASN A 1 75 ? 7.433 -5.170 -0.044 1.00 83.25 75 ASN A C 1
ATOM 599 O O . ASN A 1 75 ? 8.151 -5.803 -0.813 1.00 83.25 75 ASN A O 1
ATOM 603 N N . ARG A 1 76 ? 6.153 -4.890 -0.328 1.00 85.12 76 ARG A N 1
ATOM 604 C CA . ARG A 1 76 ? 5.510 -5.385 -1.545 1.00 85.12 76 ARG A CA 1
ATOM 605 C C . ARG A 1 76 ? 5.848 -4.577 -2.795 1.00 85.12 76 ARG A C 1
ATOM 607 O O . ARG A 1 76 ? 5.962 -5.172 -3.864 1.00 85.12 76 ARG A O 1
ATOM 614 N N . VAL A 1 77 ? 6.002 -3.255 -2.680 1.00 78.62 77 VAL A N 1
ATOM 615 C CA . VAL A 1 77 ? 6.317 -2.355 -3.807 1.00 78.62 77 VAL A CA 1
ATOM 616 C C . VAL A 1 77 ? 7.719 -2.607 -4.360 1.00 78.62 77 VAL A C 1
ATOM 618 O O . VAL A 1 77 ? 7.908 -2.546 -5.570 1.00 78.62 77 VAL A O 1
ATOM 621 N N . ILE A 1 78 ? 8.695 -2.945 -3.512 1.00 76.81 78 ILE A N 1
ATOM 622 C CA . ILE A 1 78 ? 10.062 -3.258 -3.969 1.00 76.81 78 ILE A CA 1
ATOM 623 C C . ILE A 1 78 ? 10.091 -4.474 -4.899 1.00 76.81 78 ILE A C 1
ATOM 625 O O . ILE A 1 78 ? 10.893 -4.504 -5.828 1.00 76.81 78 ILE A O 1
ATOM 629 N N . LEU A 1 79 ? 9.215 -5.452 -4.663 1.00 80.06 79 LEU A N 1
ATOM 630 C CA . LEU A 1 79 ? 9.151 -6.695 -5.435 1.00 80.06 79 LEU A CA 1
ATOM 631 C C . LEU A 1 79 ? 8.474 -6.528 -6.805 1.00 80.06 79 LEU A C 1
ATOM 633 O O . LEU A 1 79 ? 8.474 -7.462 -7.601 1.00 80.06 79 LEU A O 1
ATOM 637 N N . GLU A 1 80 ? 7.883 -5.366 -7.088 1.00 77.94 80 GLU A N 1
ATOM 638 C CA . GLU A 1 80 ? 7.279 -5.076 -8.390 1.00 77.94 80 GLU A CA 1
ATOM 639 C C . GLU A 1 80 ? 8.335 -4.718 -9.439 1.00 77.94 80 GLU A C 1
ATOM 641 O O . GLU A 1 80 ? 9.434 -4.251 -9.121 1.00 77.94 80 GLU A O 1
ATOM 646 N N . ASN A 1 81 ? 7.984 -4.908 -10.713 1.00 76.44 81 ASN A N 1
ATOM 647 C CA . ASN A 1 81 ? 8.812 -4.443 -11.822 1.00 76.44 81 ASN A CA 1
ATOM 648 C C . ASN A 1 81 ? 8.892 -2.903 -11.840 1.00 76.44 81 ASN A C 1
ATOM 650 O O . ASN A 1 81 ? 8.071 -2.219 -11.228 1.00 76.44 81 ASN A O 1
ATOM 654 N N . ALA A 1 82 ? 9.895 -2.354 -12.527 1.00 73.06 82 ALA A N 1
ATOM 655 C CA . ALA A 1 82 ? 10.187 -0.920 -12.488 1.00 73.06 82 ALA A CA 1
ATOM 656 C C . ALA A 1 82 ? 8.988 -0.013 -12.823 1.00 73.06 82 ALA A C 1
ATOM 658 O O . ALA A 1 82 ? 8.715 0.887 -12.023 1.00 73.06 82 ALA A O 1
ATOM 659 N N . PRO A 1 83 ? 8.200 -0.292 -13.883 1.00 71.06 83 PRO A N 1
ATOM 660 C CA . PRO A 1 83 ? 7.069 0.563 -14.234 1.00 71.06 83 PRO A CA 1
ATOM 661 C C . PRO A 1 83 ? 5.983 0.544 -13.154 1.00 71.06 83 PRO A C 1
ATOM 663 O O . PRO A 1 83 ? 5.522 1.586 -12.695 1.00 71.06 83 PRO A O 1
ATOM 666 N N . VAL A 1 84 ? 5.625 -0.649 -12.663 1.00 70.94 84 VAL A N 1
ATOM 667 C CA . VAL A 1 84 ? 4.605 -0.801 -11.615 1.00 70.94 84 VAL A CA 1
ATOM 668 C C . VAL A 1 84 ? 5.095 -0.213 -10.293 1.00 70.94 84 VAL A C 1
ATOM 670 O O . VAL A 1 84 ? 4.305 0.348 -9.533 1.00 70.94 84 VAL A O 1
ATOM 673 N N . ARG A 1 85 ? 6.396 -0.309 -10.004 1.00 73.06 85 ARG A N 1
ATOM 674 C CA . ARG A 1 85 ? 7.009 0.306 -8.828 1.00 73.06 85 ARG A CA 1
ATOM 675 C C . ARG A 1 85 ? 6.933 1.830 -8.907 1.00 73.06 85 ARG A C 1
ATOM 677 O O . ARG A 1 85 ? 6.491 2.429 -7.930 1.00 73.06 85 ARG A O 1
ATOM 684 N N . ALA A 1 86 ? 7.289 2.439 -10.039 1.00 67.56 86 ALA A N 1
ATOM 685 C CA . ALA A 1 86 ? 7.204 3.887 -10.256 1.00 67.56 86 ALA A CA 1
ATOM 686 C C . ALA A 1 86 ? 5.770 4.418 -10.074 1.00 67.56 86 ALA A C 1
ATOM 688 O O . ALA A 1 86 ? 5.556 5.378 -9.330 1.00 67.56 86 ALA A O 1
ATOM 689 N N . ASP A 1 87 ? 4.779 3.741 -10.657 1.00 67.88 87 ASP A N 1
ATOM 690 C CA . ASP A 1 87 ? 3.368 4.122 -10.528 1.00 67.88 87 ASP A CA 1
ATOM 691 C C . ASP A 1 87 ? 2.849 3.957 -9.096 1.00 67.88 87 ASP A C 1
ATOM 693 O O . ASP A 1 87 ? 2.147 4.822 -8.565 1.00 67.88 87 ASP A O 1
ATOM 697 N N . LYS A 1 88 ? 3.211 2.855 -8.427 1.00 67.88 88 LYS A N 1
ATOM 698 C CA . LYS A 1 88 ? 2.807 2.604 -7.037 1.00 67.88 88 LYS A CA 1
ATOM 699 C C . LYS A 1 88 ? 3.461 3.577 -6.065 1.00 67.88 88 LYS A C 1
ATOM 701 O O . LYS A 1 88 ? 2.809 3.977 -5.107 1.00 67.88 88 LYS A O 1
ATOM 706 N N . ILE A 1 89 ? 4.710 3.973 -6.306 1.00 66.25 89 ILE A N 1
ATOM 707 C CA . ILE A 1 89 ? 5.373 5.082 -5.610 1.00 66.25 89 ILE A CA 1
ATOM 708 C C . ILE A 1 89 ? 4.474 6.312 -5.754 1.00 66.25 89 ILE A C 1
ATOM 710 O O . ILE A 1 89 ? 3.923 6.764 -4.753 1.00 66.25 89 ILE A O 1
ATOM 714 N N . LEU A 1 90 ? 4.206 6.757 -6.985 1.00 60.12 90 LEU A N 1
ATOM 715 C CA . LEU A 1 90 ? 3.362 7.920 -7.287 1.00 60.12 90 LEU A CA 1
ATOM 716 C C . LEU A 1 90 ? 2.029 7.914 -6.521 1.00 60.12 90 LEU A C 1
ATOM 718 O O . LEU A 1 90 ? 1.675 8.892 -5.863 1.00 60.12 90 LEU A O 1
ATOM 722 N N . PHE A 1 91 ? 1.319 6.787 -6.583 1.00 61.00 91 PHE A N 1
ATOM 723 C CA . PHE A 1 91 ? -0.016 6.615 -6.019 1.00 61.00 91 PHE A CA 1
ATOM 724 C C . PHE A 1 91 ? -0.035 6.560 -4.481 1.00 61.00 91 PHE A C 1
ATOM 726 O O . PHE A 1 91 ? -1.013 6.937 -3.846 1.00 61.00 91 PHE A O 1
ATOM 733 N N . GLN A 1 92 ? 1.032 6.089 -3.838 1.00 60.84 92 GLN A N 1
ATOM 734 C CA . GLN A 1 92 ? 1.070 6.001 -2.373 1.00 60.84 92 GLN A CA 1
ATOM 735 C C . GLN A 1 92 ? 1.482 7.334 -1.730 1.00 60.84 92 GLN A C 1
ATOM 737 O O . GLN A 1 92 ? 1.072 7.635 -0.606 1.00 60.84 92 GLN A O 1
ATOM 742 N N . PHE A 1 93 ? 2.221 8.188 -2.450 1.00 58.06 93 PHE A N 1
ATOM 743 C CA . PHE A 1 93 ? 2.561 9.533 -1.969 1.00 58.06 93 PHE A CA 1
ATOM 744 C C . PHE A 1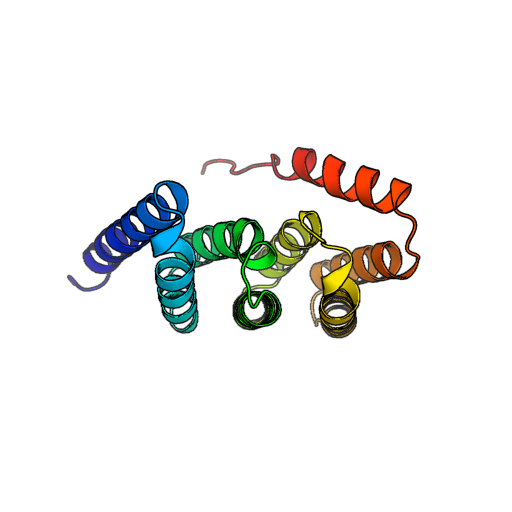 93 ? 1.419 10.544 -2.107 1.00 58.06 93 PHE A C 1
ATOM 746 O O . PHE A 1 93 ? 1.492 11.617 -1.506 1.00 58.06 93 PHE A O 1
ATOM 753 N N . THR A 1 94 ? 0.322 10.205 -2.795 1.00 53.34 94 THR A N 1
ATOM 754 C CA . THR A 1 94 ? -0.863 11.073 -2.808 1.00 53.34 94 THR A CA 1
ATOM 755 C C . THR A 1 94 ? -1.622 11.098 -1.473 1.00 53.34 94 THR A C 1
ATOM 757 O O . THR A 1 94 ? -2.514 11.918 -1.285 1.00 53.34 94 THR A O 1
ATOM 760 N N . PHE A 1 95 ? -1.254 10.253 -0.504 1.00 55.88 95 PHE A N 1
ATOM 761 C CA . PHE A 1 95 ? -1.899 10.180 0.815 1.00 55.88 95 PHE A CA 1
ATOM 762 C C . PHE A 1 95 ? -0.934 10.475 1.974 1.00 55.88 95 PHE A C 1
ATOM 764 O O . PHE A 1 95 ? -1.080 9.950 3.081 1.00 55.88 95 PHE A O 1
ATOM 771 N N . VAL A 1 96 ? 0.071 11.328 1.739 1.00 56.50 96 VAL A N 1
ATOM 772 C CA . VAL A 1 96 ? 1.080 11.677 2.750 1.00 56.50 96 VAL A CA 1
ATOM 773 C C . VAL A 1 96 ? 0.442 12.394 3.939 1.00 56.50 96 VAL A C 1
ATOM 775 O O . VAL A 1 96 ? 0.013 13.545 3.867 1.00 56.50 96 VAL A O 1
ATOM 778 N N . PHE A 1 97 ? 0.447 11.712 5.083 1.00 57.47 97 PHE A N 1
ATOM 779 C CA . PHE A 1 97 ? 0.102 12.292 6.371 1.00 57.47 97 PHE A CA 1
ATOM 780 C C . PHE A 1 97 ? 1.357 12.870 7.038 1.00 57.47 97 PHE A C 1
ATOM 782 O O . PHE A 1 97 ? 2.372 12.184 7.162 1.00 57.47 97 PHE A O 1
ATOM 789 N N . ILE A 1 98 ? 1.281 14.108 7.543 1.00 57.44 98 ILE A N 1
ATOM 790 C CA . ILE A 1 98 ? 2.420 14.829 8.152 1.00 57.44 98 ILE A CA 1
ATOM 791 C C . ILE A 1 98 ? 3.104 14.013 9.265 1.00 57.44 98 ILE A C 1
ATOM 793 O O . ILE A 1 98 ? 4.322 14.067 9.405 1.00 57.44 98 ILE A O 1
ATOM 797 N N . LYS A 1 99 ? 2.354 13.203 10.030 1.00 58.53 99 LYS A N 1
ATOM 798 C CA . LYS A 1 99 ? 2.926 12.383 11.119 1.00 58.53 99 LYS A CA 1
ATOM 799 C C . LYS A 1 99 ? 3.797 11.216 10.637 1.00 58.53 99 LYS A C 1
ATOM 801 O O . LYS A 1 99 ? 4.565 10.681 11.426 1.00 58.53 99 LYS A O 1
ATOM 806 N N . LEU A 1 100 ? 3.678 10.808 9.374 1.00 67.06 100 LEU A N 1
ATOM 807 C CA . LEU A 1 100 ? 4.407 9.670 8.795 1.00 67.06 100 LEU A CA 1
ATOM 808 C C . LEU A 1 100 ? 5.510 10.117 7.828 1.00 67.06 100 LEU A C 1
ATOM 810 O O . LEU A 1 100 ? 6.248 9.279 7.307 1.00 67.06 100 LEU A O 1
ATOM 814 N N . LEU A 1 101 ? 5.661 11.433 7.646 1.00 72.88 101 LEU A N 1
ATOM 815 C CA . LEU A 1 101 ? 6.646 12.062 6.772 1.00 72.88 101 LEU A CA 1
ATOM 816 C C . LEU A 1 101 ? 8.078 11.528 6.974 1.00 72.88 101 LEU A C 1
ATOM 818 O O . LEU A 1 101 ? 8.722 11.236 5.970 1.00 72.88 101 LEU A O 1
ATOM 822 N N . PRO A 1 102 ? 8.585 11.298 8.206 1.00 77.75 102 PRO A N 1
ATOM 823 C CA . PRO A 1 102 ? 9.941 10.773 8.385 1.00 77.75 102 PRO A CA 1
ATOM 824 C C . PRO A 1 102 ? 10.145 9.379 7.771 1.00 77.75 102 PRO A C 1
ATOM 826 O O . PRO A 1 102 ? 11.144 9.144 7.097 1.00 77.75 102 PRO A O 1
ATOM 829 N N . ASN A 1 103 ? 9.182 8.467 7.942 1.00 74.31 103 ASN A N 1
ATOM 830 C CA . ASN A 1 103 ? 9.268 7.105 7.397 1.00 74.31 103 ASN A CA 1
ATOM 831 C C . ASN A 1 103 ? 9.201 7.114 5.863 1.00 74.31 103 ASN A C 1
ATOM 833 O O . ASN A 1 103 ? 9.924 6.383 5.189 1.00 74.31 103 ASN A O 1
ATOM 837 N N . ILE A 1 104 ? 8.350 7.986 5.327 1.00 76.06 104 ILE A N 1
ATOM 838 C CA . ILE A 1 104 ? 8.138 8.201 3.895 1.00 76.06 104 ILE A CA 1
ATOM 839 C C . ILE A 1 104 ? 9.398 8.788 3.241 1.00 76.06 104 ILE A C 1
ATOM 841 O O . ILE A 1 104 ? 9.817 8.319 2.186 1.00 76.06 104 ILE A O 1
ATOM 845 N N . LEU A 1 105 ? 10.057 9.756 3.886 1.00 80.19 105 LEU A N 1
ATOM 846 C CA . LEU A 1 105 ? 11.311 10.335 3.397 1.00 80.19 105 LEU A CA 1
ATOM 847 C C . LEU A 1 105 ? 12.451 9.313 3.378 1.00 80.19 105 LEU A C 1
ATOM 849 O O . LEU A 1 105 ? 13.222 9.288 2.422 1.00 80.19 105 LEU A O 1
ATOM 853 N N . VAL A 1 106 ? 12.553 8.449 4.394 1.00 82.62 106 VAL A N 1
ATOM 854 C CA . VAL A 1 106 ? 13.544 7.358 4.399 1.00 82.62 106 VAL A CA 1
ATOM 855 C C . VAL A 1 106 ? 13.299 6.393 3.242 1.00 82.62 106 VAL A C 1
ATOM 857 O O . VAL A 1 106 ? 14.256 5.963 2.600 1.00 82.62 106 VAL A O 1
ATOM 860 N N . PHE A 1 107 ? 12.035 6.065 2.960 1.00 78.56 107 PHE A N 1
ATOM 861 C CA . PHE A 1 107 ? 11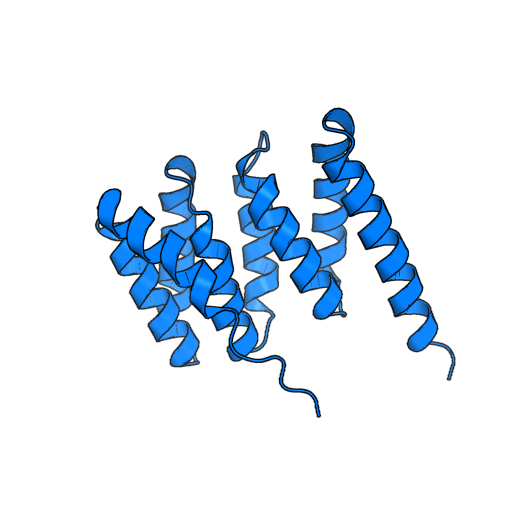.682 5.229 1.818 1.00 78.56 107 PHE A CA 1
ATOM 862 C C . PHE A 1 107 ? 12.104 5.883 0.499 1.00 78.56 107 PHE A C 1
ATOM 864 O O . PHE A 1 107 ? 12.911 5.311 -0.229 1.00 78.56 107 PHE A O 1
ATOM 871 N N . LEU A 1 108 ? 11.636 7.103 0.242 1.00 79.69 108 LEU A N 1
ATOM 872 C CA . LEU A 1 108 ? 11.932 7.839 -0.985 1.00 79.69 108 LEU A CA 1
ATOM 873 C C . LEU A 1 108 ? 13.433 8.002 -1.222 1.00 79.69 108 LEU A C 1
ATOM 875 O O . LEU A 1 108 ? 13.905 7.744 -2.322 1.00 79.69 108 LEU A O 1
ATOM 879 N N . HIS A 1 109 ? 14.191 8.341 -0.177 1.00 85.75 109 HIS A N 1
ATOM 880 C CA . HIS A 1 109 ? 15.644 8.450 -0.262 1.00 85.75 109 HIS A CA 1
ATOM 881 C C . HIS A 1 109 ? 16.316 7.130 -0.649 1.00 85.75 109 HIS A C 1
ATOM 883 O O . HIS A 1 109 ? 17.326 7.132 -1.332 1.00 85.75 109 HIS A O 1
ATOM 889 N N . ARG A 1 110 ? 15.806 5.975 -0.211 1.00 83.31 110 ARG A N 1
ATOM 890 C CA . ARG A 1 110 ? 16.360 4.685 -0.656 1.00 83.31 110 ARG A CA 1
ATOM 891 C C . ARG A 1 110 ? 16.024 4.421 -2.118 1.00 83.31 110 ARG A C 1
ATOM 893 O O . ARG A 1 110 ? 16.864 3.924 -2.858 1.00 83.31 110 ARG A O 1
ATOM 900 N N . THR A 1 111 ? 14.821 4.793 -2.537 1.00 82.25 111 THR A N 1
ATOM 901 C CA . THR A 1 111 ? 14.355 4.615 -3.911 1.00 82.25 111 THR A CA 1
ATOM 902 C C . THR A 1 111 ? 15.049 5.545 -4.911 1.00 82.25 111 THR A C 1
ATOM 904 O O . THR A 1 111 ? 15.101 5.225 -6.093 1.00 82.25 111 THR A O 1
ATOM 907 N N . THR A 1 112 ? 15.699 6.631 -4.475 1.00 85.00 112 THR A N 1
ATOM 908 C CA . THR A 1 112 ? 16.570 7.419 -5.370 1.00 85.00 112 THR A CA 1
ATOM 909 C C . THR A 1 112 ? 17.822 6.662 -5.822 1.00 85.00 112 THR A C 1
ATOM 911 O O . THR A 1 112 ? 18.519 7.136 -6.709 1.00 85.00 112 THR A O 1
ATOM 914 N N . PHE A 1 113 ? 18.124 5.498 -5.237 1.00 84.62 113 PHE A N 1
ATOM 915 C CA . PHE A 1 113 ? 19.216 4.611 -5.658 1.00 84.62 113 PHE A CA 1
ATOM 916 C C . PHE A 1 113 ? 18.723 3.411 -6.482 1.00 84.62 113 PHE A C 1
ATOM 918 O O . PHE A 1 113 ? 19.464 2.448 -6.666 1.00 84.62 113 PHE A O 1
ATOM 925 N N . ASP A 1 114 ? 17.473 3.433 -6.954 1.00 84.75 114 ASP A N 1
ATOM 926 C CA . ASP A 1 114 ? 16.925 2.373 -7.799 1.00 84.75 114 ASP A CA 1
ATOM 927 C C . ASP A 1 114 ? 17.707 2.238 -9.120 1.00 84.75 114 ASP A C 1
ATOM 929 O O . ASP A 1 114 ? 18.235 3.206 -9.661 1.00 84.75 114 ASP A O 1
ATOM 933 N N . GLN A 1 115 ? 17.797 1.035 -9.673 1.00 83.06 115 GLN A N 1
ATOM 934 C CA . GLN A 1 115 ? 18.522 0.811 -10.927 1.00 83.06 115 GLN A CA 1
ATOM 935 C C . GLN A 1 115 ? 17.811 1.422 -12.146 1.00 83.06 115 GLN A C 1
ATOM 937 O O . GLN A 1 115 ? 18.462 1.684 -13.154 1.00 83.06 115 GLN A O 1
ATOM 942 N N . TYR A 1 116 ? 16.506 1.697 -12.046 1.00 83.25 116 TYR A N 1
ATOM 943 C CA . TYR A 1 116 ? 15.704 2.249 -13.138 1.00 83.25 116 TYR A CA 1
ATOM 944 C C . TYR A 1 116 ? 15.488 3.758 -12.999 1.00 83.25 116 TYR A C 1
ATOM 946 O O . TYR A 1 116 ? 15.015 4.239 -11.968 1.00 83.25 116 TYR A O 1
ATOM 954 N N . ASP A 1 117 ? 15.801 4.492 -14.064 1.00 83.19 117 ASP A N 1
ATOM 955 C CA . ASP A 1 117 ? 15.782 5.959 -14.120 1.00 83.19 117 ASP A CA 1
ATOM 956 C C . ASP A 1 117 ? 14.394 6.527 -13.794 1.00 83.19 117 ASP A C 1
ATOM 958 O O . ASP A 1 117 ? 14.270 7.384 -12.927 1.00 83.19 117 ASP A O 1
ATOM 962 N N . GLU A 1 118 ? 13.334 5.957 -14.373 1.00 78.00 118 GLU A N 1
ATOM 963 C CA . GLU A 1 118 ? 11.935 6.340 -14.119 1.00 78.00 118 GLU A CA 1
ATOM 964 C C . GLU A 1 118 ? 11.533 6.251 -12.635 1.00 78.00 118 GLU A C 1
ATOM 966 O O . GLU A 1 118 ? 10.814 7.109 -12.115 1.00 78.00 118 GLU A O 1
ATOM 971 N N . VAL A 1 119 ? 12.050 5.243 -11.922 1.00 79.75 119 VAL A N 1
ATOM 972 C CA . VAL A 1 119 ? 11.804 5.049 -10.490 1.00 79.75 119 VAL A CA 1
ATOM 973 C C . VAL A 1 119 ? 12.620 6.048 -9.668 1.00 79.75 119 VAL A C 1
ATOM 975 O O . VAL A 1 119 ? 12.088 6.647 -8.727 1.00 79.75 119 VAL A O 1
ATOM 978 N N . ARG A 1 120 ? 13.896 6.259 -10.024 1.00 86.31 120 ARG A N 1
ATOM 979 C CA . ARG A 1 120 ? 14.775 7.223 -9.342 1.00 86.31 120 ARG A CA 1
ATOM 980 C C . ARG A 1 120 ? 14.279 8.651 -9.484 1.00 86.31 120 ARG A C 1
ATOM 982 O O . ARG A 1 120 ? 14.267 9.379 -8.490 1.00 86.31 120 ARG A O 1
ATOM 989 N N . ASP A 1 121 ? 13.879 9.047 -10.684 1.00 82.62 121 ASP A N 1
ATOM 990 C CA . ASP A 1 121 ? 13.444 10.406 -10.991 1.00 82.62 121 ASP A CA 1
ATOM 991 C C . ASP A 1 121 ? 12.138 10.719 -10.261 1.00 82.62 121 ASP A C 1
ATOM 993 O O . ASP A 1 121 ? 12.039 11.740 -9.573 1.00 82.62 121 ASP A O 1
ATOM 997 N N . GLY A 1 122 ? 11.179 9.784 -10.297 1.00 79.12 122 GLY A N 1
ATOM 998 C CA . GLY A 1 122 ? 9.949 9.874 -9.516 1.00 79.12 122 GLY A CA 1
ATOM 999 C C . GLY A 1 122 ? 10.233 9.996 -8.018 1.00 79.12 122 GLY A C 1
ATOM 1000 O O . GLY A 1 122 ? 9.784 10.944 -7.371 1.00 79.12 122 GLY A O 1
ATOM 1001 N N . ALA A 1 123 ? 11.032 9.090 -7.451 1.00 82.31 123 ALA A N 1
ATOM 1002 C CA . ALA A 1 123 ? 11.362 9.126 -6.028 1.00 82.31 123 ALA A CA 1
ATOM 1003 C C . ALA A 1 123 ? 12.109 10.403 -5.620 1.00 82.31 123 ALA A C 1
ATOM 1005 O O . ALA A 1 123 ? 11.822 10.973 -4.568 1.00 82.31 123 ALA A O 1
ATOM 1006 N N . THR A 1 124 ? 13.027 10.888 -6.456 1.00 84.69 124 THR A N 1
ATOM 1007 C CA . THR A 1 124 ? 13.776 12.125 -6.204 1.00 84.69 124 THR A CA 1
ATOM 1008 C C . THR A 1 124 ? 12.840 13.325 -6.190 1.00 84.69 124 THR A C 1
ATOM 1010 O O . THR A 1 124 ? 12.910 14.138 -5.268 1.00 84.69 124 THR A O 1
ATOM 1013 N N . PHE A 1 125 ? 11.918 13.408 -7.152 1.00 82.06 125 PHE A N 1
ATOM 1014 C CA . PHE A 1 125 ? 10.915 14.466 -7.209 1.00 82.06 125 PHE A CA 1
ATOM 1015 C C . PHE A 1 125 ? 10.079 14.524 -5.922 1.00 82.06 125 PHE A C 1
ATOM 1017 O O . PHE A 1 125 ? 10.045 15.563 -5.257 1.00 82.06 125 PHE A O 1
ATOM 1024 N N . TYR A 1 126 ? 9.473 13.403 -5.507 1.00 77.81 126 TYR A N 1
ATOM 1025 C CA . TYR A 1 126 ? 8.668 13.368 -4.278 1.00 77.81 126 TYR A CA 1
ATOM 1026 C C . TYR A 1 126 ? 9.506 13.564 -3.016 1.00 77.81 126 TYR A C 1
ATOM 1028 O O . TYR A 1 126 ? 9.033 14.193 -2.071 1.00 77.81 126 TYR A O 1
ATOM 1036 N N . TYR A 1 127 ? 10.748 13.069 -2.983 1.00 83.88 127 TYR A N 1
ATOM 1037 C CA . TYR A 1 127 ? 11.645 13.272 -1.846 1.00 83.88 127 TYR A CA 1
ATOM 1038 C C . TYR A 1 127 ? 11.894 14.758 -1.609 1.00 83.88 127 TYR A C 1
ATOM 1040 O O . TYR A 1 127 ? 11.736 15.235 -0.485 1.00 83.88 127 TYR A O 1
ATOM 1048 N N . GLN A 1 128 ? 12.245 15.499 -2.664 1.00 83.75 128 GLN A N 1
ATOM 1049 C CA . GLN A 1 128 ? 12.500 16.933 -2.557 1.00 83.75 128 GLN A CA 1
ATOM 1050 C C . GLN A 1 128 ? 11.218 17.699 -2.221 1.00 83.75 128 GLN A C 1
ATOM 1052 O O . GLN A 1 128 ? 11.224 18.513 -1.297 1.00 83.75 128 GLN A O 1
ATOM 1057 N N . LEU A 1 129 ? 10.106 17.382 -2.895 1.00 78.69 129 LEU A N 1
ATOM 1058 C CA . LEU A 1 129 ? 8.801 17.995 -2.639 1.00 78.69 129 LEU A CA 1
ATOM 1059 C C . LEU A 1 129 ? 8.409 17.883 -1.154 1.00 78.69 129 LEU A C 1
ATOM 1061 O O . LEU A 1 129 ? 8.111 18.880 -0.497 1.00 78.69 129 LEU A O 1
ATOM 1065 N N . LEU A 1 130 ? 8.501 16.676 -0.594 1.00 76.88 130 LEU A N 1
ATOM 1066 C CA . LEU A 1 130 ? 8.115 16.400 0.787 1.00 76.88 130 LEU A CA 1
ATOM 1067 C C . LEU A 1 130 ? 9.123 16.924 1.819 1.00 76.88 130 LEU A C 1
ATOM 1069 O O . LEU A 1 130 ? 8.718 17.353 2.900 1.00 76.88 130 LEU A O 1
ATOM 1073 N N . LYS A 1 131 ? 10.424 16.928 1.501 1.00 80.06 131 LYS A N 1
ATOM 1074 C CA . LYS A 1 131 ? 11.480 17.444 2.386 1.00 80.06 131 LYS A CA 1
ATOM 1075 C C . LYS A 1 131 ? 11.347 18.950 2.612 1.00 80.06 131 LYS A C 1
ATOM 1077 O O . LYS A 1 131 ? 11.535 19.415 3.736 1.00 80.06 131 LYS A O 1
ATOM 1082 N N . HIS A 1 132 ? 10.977 19.706 1.580 1.00 74.88 132 HIS A N 1
ATOM 1083 C CA . HIS A 1 132 ? 10.857 21.163 1.662 1.00 74.88 132 HIS A CA 1
ATOM 1084 C C . HIS A 1 132 ? 9.588 21.663 2.387 1.00 74.88 132 HIS A C 1
ATOM 1086 O O . HIS A 1 132 ? 9.481 22.856 2.649 1.00 74.88 132 HIS A O 1
ATOM 1092 N N . SER A 1 133 ? 8.693 20.765 2.829 1.00 61.44 133 SER A N 1
ATOM 1093 C CA . SER A 1 133 ? 7.606 21.026 3.799 1.00 61.44 133 SER A CA 1
ATOM 1094 C C . SER A 1 133 ? 6.625 22.162 3.459 1.00 61.44 133 SER A C 1
ATOM 1096 O O . SER A 1 133 ? 5.891 22.621 4.340 1.00 61.44 133 SER A O 1
ATOM 1098 N N . ASP A 1 134 ? 6.542 22.594 2.201 1.00 65.62 134 ASP A N 1
ATOM 1099 C CA . ASP A 1 134 ? 5.537 23.570 1.790 1.00 65.62 134 ASP A CA 1
ATOM 1100 C C . ASP A 1 134 ? 4.172 22.877 1.667 1.00 65.62 134 ASP A C 1
ATOM 1102 O O . ASP A 1 134 ? 3.873 22.169 0.704 1.00 65.62 134 ASP A O 1
ATOM 1106 N N . LYS A 1 135 ? 3.333 23.045 2.695 1.00 61.81 135 LYS A N 1
ATOM 1107 C CA . LYS A 1 135 ? 2.004 22.422 2.773 1.00 61.81 135 LYS A CA 1
ATOM 1108 C C . LYS A 1 135 ? 1.102 22.817 1.600 1.00 61.81 135 LYS A C 1
ATOM 1110 O O . LYS A 1 135 ? 0.271 22.001 1.202 1.00 61.81 135 LYS A O 1
ATOM 1115 N N . ALA A 1 136 ? 1.250 24.023 1.050 1.00 58.50 136 ALA A N 1
ATOM 1116 C CA . ALA A 1 136 ? 0.436 24.488 -0.071 1.00 58.50 136 ALA A CA 1
ATOM 1117 C C . ALA A 1 136 ? 0.848 23.792 -1.377 1.00 58.50 136 ALA A C 1
ATOM 1119 O O . ALA A 1 136 ? -0.003 23.301 -2.119 1.00 58.50 136 ALA A O 1
ATOM 1120 N N . LEU A 1 137 ? 2.157 23.670 -1.599 1.00 59.75 137 LEU A N 1
ATOM 1121 C CA . LEU A 1 137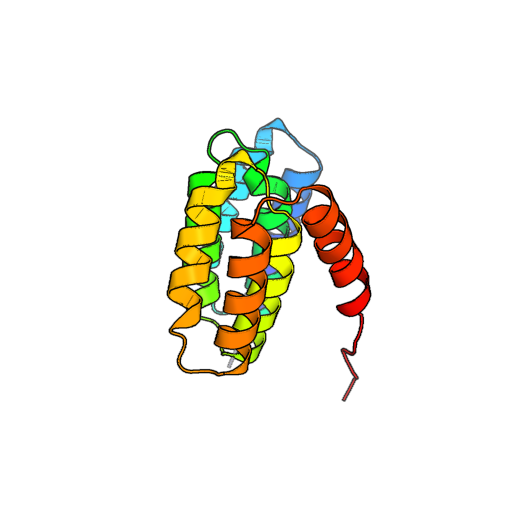 ? 2.752 23.000 -2.756 1.00 59.75 137 LEU A CA 1
ATOM 1122 C C . LEU A 1 137 ? 2.502 21.487 -2.718 1.00 59.75 137 LEU A C 1
ATOM 1124 O O . LEU A 1 137 ? 2.060 20.909 -3.709 1.00 59.75 137 LEU A O 1
ATOM 1128 N N . ASN A 1 138 ? 2.664 20.866 -1.547 1.00 60.44 138 ASN A N 1
ATOM 1129 C CA . ASN A 1 138 ? 2.318 19.464 -1.324 1.00 60.44 138 ASN A CA 1
ATOM 1130 C C . ASN A 1 138 ? 0.858 19.205 -1.690 1.00 60.44 138 ASN A C 1
ATOM 1132 O O . ASN A 1 138 ? 0.590 18.343 -2.512 1.00 60.44 138 ASN A O 1
ATOM 1136 N N . SER A 1 139 ? -0.078 19.996 -1.159 1.00 57.06 139 SER A N 1
ATOM 1137 C CA . SER A 1 139 ? -1.509 19.827 -1.443 1.00 57.06 139 SER A CA 1
ATOM 1138 C C . SER A 1 139 ? -1.830 20.008 -2.932 1.00 57.06 139 SER A C 1
ATOM 1140 O O . SER A 1 139 ? -2.580 19.219 -3.494 1.00 57.06 139 SER A O 1
ATOM 1142 N N . ALA A 1 140 ? -1.237 20.999 -3.602 1.00 56.31 140 ALA A N 1
ATOM 1143 C CA . ALA A 1 140 ? -1.494 21.263 -5.016 1.00 56.31 140 ALA A CA 1
ATOM 1144 C C . ALA A 1 140 ? -0.973 20.152 -5.946 1.00 56.31 140 ALA A C 1
ATOM 1146 O O . ALA A 1 140 ? -1.677 19.765 -6.876 1.00 56.31 140 ALA A O 1
ATOM 1147 N N . TYR A 1 141 ? 0.227 19.617 -5.712 1.00 58.34 141 TYR A N 1
ATOM 1148 C CA . TYR A 1 141 ? 0.803 18.572 -6.570 1.00 58.34 141 TYR A CA 1
ATOM 1149 C C . TYR A 1 141 ? 0.273 17.174 -6.242 1.00 58.34 141 TYR A C 1
ATOM 1151 O O . TYR A 1 141 ? 0.032 16.395 -7.159 1.00 58.34 141 TYR A O 1
ATOM 1159 N N . ILE A 1 142 ? 0.019 16.882 -4.963 1.00 59.03 142 ILE A N 1
ATOM 1160 C CA . ILE A 1 142 ? -0.577 15.617 -4.509 1.00 59.03 142 ILE A CA 1
ATOM 1161 C C . ILE A 1 142 ? -2.029 15.486 -4.987 1.00 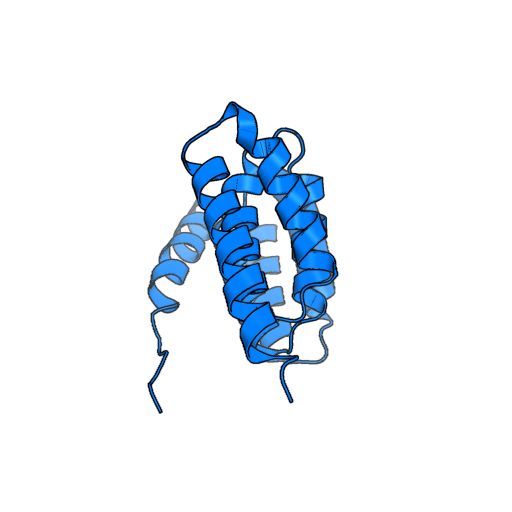59.03 142 ILE A C 1
ATOM 1163 O O . ILE A 1 142 ? -2.449 14.401 -5.381 1.00 59.03 142 ILE A O 1
ATOM 1167 N N . LEU A 1 143 ? -2.803 16.578 -4.984 1.00 49.75 143 LEU A N 1
ATOM 1168 C CA . LEU A 1 143 ? -4.187 16.532 -5.454 1.00 49.75 143 LEU A CA 1
ATOM 1169 C C . LEU A 1 143 ? -4.293 16.520 -6.987 1.00 49.75 143 LEU A C 1
ATOM 1171 O O . LEU A 1 143 ? -5.204 15.896 -7.522 1.00 49.75 143 LEU A O 1
ATOM 1175 N N . ASN A 1 144 ? -3.367 17.166 -7.706 1.00 45.53 144 ASN A N 1
ATOM 1176 C CA . ASN A 1 144 ? -3.396 17.200 -9.173 1.00 45.53 144 ASN A CA 1
ATOM 1177 C C . ASN A 1 144 ? -2.857 15.923 -9.835 1.00 45.53 144 ASN A C 1
ATOM 1179 O O . ASN A 1 144 ? -3.335 15.569 -10.912 1.00 45.53 144 ASN A O 1
ATOM 1183 N N . SER A 1 145 ? -1.933 15.188 -9.207 1.00 48.53 145 SER A N 1
ATOM 1184 C CA . SER A 1 145 ? -1.492 13.881 -9.722 1.00 48.53 145 SER A CA 1
ATOM 1185 C C . SER A 1 145 ? -2.618 12.835 -9.735 1.00 48.53 145 SER A C 1
ATOM 1187 O O . SER A 1 145 ? -2.577 11.924 -10.561 1.00 48.53 145 SER A O 1
ATOM 1189 N N . MET A 1 146 ? -3.689 13.024 -8.946 1.00 43.72 146 MET A N 1
ATOM 1190 C CA . MET A 1 146 ? -4.911 12.206 -9.020 1.00 43.72 146 MET A CA 1
ATOM 1191 C C . MET A 1 146 ? -5.664 12.322 -10.359 1.00 43.72 146 MET A C 1
ATOM 1193 O O . MET A 1 146 ? -6.402 11.406 -10.710 1.00 43.72 146 MET A O 1
ATOM 1197 N N . ASN A 1 147 ? -5.478 13.404 -11.129 1.00 35.44 147 ASN A N 1
ATOM 1198 C CA . ASN A 1 147 ? -6.101 13.564 -12.452 1.00 35.44 147 ASN A CA 1
ATOM 1199 C C . ASN A 1 147 ? -5.265 12.977 -13.602 1.00 35.44 147 ASN A C 1
ATOM 1201 O O . ASN A 1 147 ? -5.769 12.846 -14.716 1.00 35.44 147 ASN A O 1
ATOM 1205 N N . VAL A 1 148 ? -3.999 12.615 -13.361 1.00 38.56 148 VAL A N 1
ATOM 1206 C CA . VAL A 1 148 ? -3.080 12.160 -14.423 1.00 38.56 148 VAL A CA 1
ATOM 1207 C C . VAL A 1 148 ? -3.043 10.630 -14.543 1.00 38.56 148 VAL A C 1
ATOM 1209 O O . VAL A 1 148 ? -2.753 10.108 -15.618 1.00 38.56 148 VAL A O 1
ATOM 1212 N N . SER A 1 149 ? -3.469 9.888 -13.513 1.00 37.81 149 SER A N 1
ATOM 1213 C CA . SER A 1 149 ? -3.593 8.417 -13.560 1.00 37.81 149 SER A CA 1
ATOM 1214 C C . SER A 1 149 ? -4.732 7.898 -14.458 1.00 37.81 149 SER A C 1
ATOM 1216 O O . SER A 1 149 ? -4.948 6.692 -14.537 1.00 37.81 149 SER A O 1
ATOM 1218 N N . LEU A 1 150 ? -5.452 8.778 -15.168 1.00 33.09 150 LEU A N 1
ATOM 1219 C CA . LEU A 1 150 ? -6.435 8.399 -16.192 1.00 33.09 150 LEU A CA 1
ATOM 1220 C C . LEU A 1 150 ? -5.820 8.142 -17.581 1.00 33.09 150 LEU A C 1
ATOM 1222 O O . LEU A 1 150 ? -6.554 7.852 -18.528 1.00 33.09 150 LEU A O 1
ATOM 1226 N N . TYR A 1 151 ? -4.493 8.184 -17.741 1.00 31.58 151 TYR A N 1
ATOM 1227 C CA . TYR A 1 151 ? -3.866 7.796 -19.007 1.00 31.58 151 TYR A CA 1
ATOM 1228 C C . TYR A 1 151 ? -3.662 6.275 -19.133 1.00 31.58 151 TYR A C 1
ATOM 1230 O O . TYR A 1 151 ? -2.599 5.727 -18.876 1.00 31.58 151 TYR A O 1
ATOM 1238 N N . LYS A 1 152 ? -4.718 5.651 -19.673 1.00 35.03 152 LYS A N 1
ATOM 1239 C CA . LYS A 1 152 ? -4.705 4.518 -20.616 1.00 35.03 152 LYS A CA 1
ATOM 1240 C C . LYS A 1 152 ? -4.292 3.138 -20.087 1.00 35.03 152 LYS A C 1
ATOM 1242 O O . LYS A 1 152 ? -3.281 2.573 -20.488 1.00 35.03 152 LYS A O 1
ATOM 1247 N N . GLY A 1 153 ? -5.270 2.470 -19.476 1.00 34.34 153 GLY A N 1
ATOM 1248 C CA . GLY A 1 153 ? -5.653 1.161 -20.008 1.00 34.34 153 GLY A CA 1
ATOM 1249 C C . GLY A 1 153 ? -6.179 1.356 -21.434 1.00 34.34 153 GLY A C 1
ATOM 1250 O O . GLY A 1 153 ? -7.344 1.690 -21.625 1.00 34.34 153 GLY A O 1
ATOM 1251 N N . SER A 1 154 ? -5.305 1.256 -22.437 1.00 32.50 154 SER A N 1
ATOM 1252 C CA . SER A 1 154 ? -5.755 1.000 -23.805 1.00 32.50 154 SER A CA 1
ATOM 1253 C C . SER A 1 154 ? -5.847 -0.503 -23.964 1.00 32.50 154 SER A C 1
ATOM 1255 O O . SER A 1 154 ? -4.839 -1.198 -23.883 1.00 32.50 154 SER A O 1
ATOM 1257 N N . ASN A 1 155 ? -7.084 -0.958 -24.147 1.00 33.12 155 ASN A N 1
ATOM 1258 C CA . ASN A 1 155 ? -7.407 -2.239 -24.745 1.00 33.12 155 ASN A CA 1
ATOM 1259 C C . ASN A 1 155 ? -6.435 -2.552 -25.888 1.00 33.12 155 ASN A C 1
ATOM 1261 O O . ASN A 1 155 ? -6.342 -1.776 -26.843 1.00 33.12 155 ASN A O 1
ATOM 1265 N N . ASN A 1 156 ? -5.777 -3.699 -25.785 1.00 32.50 156 ASN A N 1
ATOM 1266 C CA . ASN A 1 156 ? -5.680 -4.657 -26.877 1.00 32.50 156 ASN A CA 1
ATOM 1267 C C . ASN A 1 156 ? -5.505 -6.052 -26.286 1.00 32.50 156 ASN A C 1
ATOM 1269 O O . ASN A 1 156 ? -4.555 -6.226 -25.493 1.00 32.50 156 ASN A O 1
#

InterPro domains:
  IPR002553 Clathrin/coatomer adaptor, adaptin-like, N-terminal [PF01602] (2-134)
  IPR011989 Armadillo-like helical [G3DSA:1.25.10.10] (1-155)
  IPR016024 Armadillo-type fold [SSF48371] (2-136)
  IPR017106 Coatomer gamma subunit [PTHR10261] (1-151)

Organism: NCBI:txid392032

pLDDT: mean 75.2, std 16.62, range [31.58, 95.44]

Radius of gyration: 16.44 Å; chains: 1; bounding box: 38×53×42 Å